Protein AF-A0AA44S681-F1 (afdb_monomer_lite)

Secondary structure (DSSP, 8-state):
--------------------------------------PPPHHHHHHHHHHHHHHHTT---HHHHHHHHHHHHHHHHHHHHT-S-HHHHHHHHHHHHHHHHHT-

Structure (mmCIF, N/CA/C/O backbone):
data_AF-A0AA44S681-F1
#
_entry.id   AF-A0AA44S681-F1
#
loop_
_atom_site.group_PDB
_atom_site.id
_atom_site.type_symbol
_atom_site.label_atom_id
_atom_site.label_alt_id
_atom_site.label_comp_id
_atom_site.label_asym_id
_atom_site.label_entity_id
_atom_site.label_seq_id
_atom_site.pdbx_PDB_ins_code
_atom_site.Cartn_x
_atom_site.Cartn_y
_atom_site.Cartn_z
_atom_site.occupancy
_atom_site.B_iso_or_equiv
_atom_site.auth_seq_id
_atom_site.auth_comp_id
_atom_site.auth_asym_id
_atom_site.auth_atom_id
_atom_site.pdbx_PDB_model_num
ATOM 1 N N . GLU A 1 1 ? 62.700 49.158 -48.006 1.00 45.59 1 GLU A N 1
ATOM 2 C CA . GLU A 1 1 ? 61.355 49.262 -47.409 1.00 45.59 1 GLU A CA 1
ATOM 3 C C . GLU A 1 1 ? 60.393 49.862 -48.420 1.00 45.59 1 GLU A C 1
ATOM 5 O O . GLU A 1 1 ? 60.537 51.027 -48.765 1.00 45.59 1 GLU A O 1
ATOM 10 N N . LYS A 1 2 ? 59.520 49.017 -48.969 1.00 58.16 2 LYS A N 1
ATOM 11 C CA . LYS A 1 2 ? 58.190 49.282 -49.549 1.00 58.16 2 LYS A CA 1
ATOM 12 C C . LYS A 1 2 ? 57.633 47.910 -49.964 1.00 58.16 2 LYS A C 1
ATOM 14 O O . LYS A 1 2 ? 58.433 47.064 -50.370 1.00 58.16 2 LYS A O 1
ATOM 19 N N . PRO A 1 3 ? 56.345 47.638 -49.720 1.00 51.91 3 PRO A N 1
ATOM 20 C CA . PRO A 1 3 ? 55.3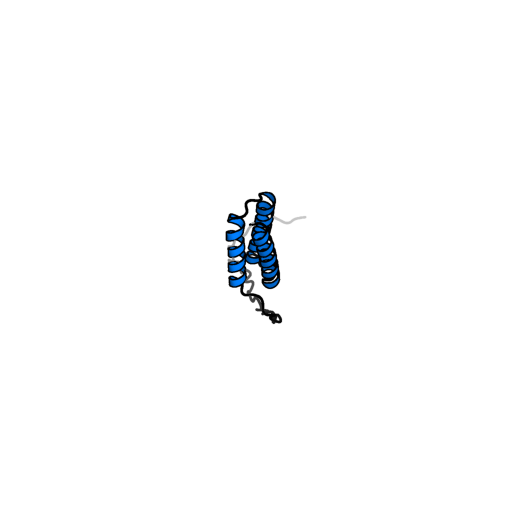10 47.950 -50.719 1.00 51.91 3 PRO A CA 1
ATOM 21 C C . PRO A 1 3 ? 54.083 48.621 -50.065 1.00 51.91 3 PRO A C 1
ATOM 23 O O . PRO A 1 3 ? 53.797 48.399 -48.895 1.00 51.91 3 PRO A O 1
ATOM 26 N N . GLU A 1 4 ? 53.498 49.667 -50.646 1.00 52.84 4 GLU A N 1
ATOM 27 C CA . GLU A 1 4 ? 52.518 49.648 -51.750 1.00 52.84 4 GLU A CA 1
ATOM 28 C C . GLU A 1 4 ? 51.195 48.962 -51.371 1.00 52.84 4 GLU A C 1
ATOM 30 O O . GLU A 1 4 ? 51.070 47.742 -51.352 1.00 52.84 4 GLU A O 1
ATOM 35 N N . GLU A 1 5 ? 50.230 49.827 -51.039 1.00 50.50 5 GLU A N 1
ATOM 36 C CA . GLU A 1 5 ? 48.784 49.613 -51.076 1.00 50.50 5 GLU A CA 1
ATOM 37 C C . GLU A 1 5 ? 48.355 49.130 -52.471 1.00 50.50 5 GLU A C 1
ATOM 39 O O . GLU A 1 5 ? 48.611 49.821 -53.455 1.00 50.50 5 GLU A O 1
ATOM 44 N N . GLU A 1 6 ? 47.624 48.015 -52.549 1.00 49.75 6 GLU A N 1
ATOM 45 C CA . GLU A 1 6 ? 46.695 47.751 -53.649 1.00 49.75 6 GLU A CA 1
ATOM 46 C C . GLU A 1 6 ? 45.329 47.301 -53.105 1.00 49.75 6 GLU A C 1
ATOM 48 O O . GLU A 1 6 ? 45.201 46.564 -52.129 1.00 49.75 6 GLU A O 1
ATOM 53 N N . THR A 1 7 ? 44.313 47.845 -53.762 1.00 58.38 7 THR A N 1
ATOM 54 C CA . THR A 1 7 ? 42.876 47.931 -53.473 1.00 58.38 7 THR A CA 1
ATOM 55 C C . THR A 1 7 ? 42.093 46.604 -53.436 1.00 58.38 7 THR A C 1
ATOM 57 O O . THR A 1 7 ? 42.568 45.586 -53.938 1.00 58.38 7 THR A O 1
ATOM 60 N N . PRO A 1 8 ? 40.846 46.612 -52.908 1.00 53.19 8 PRO A N 1
ATOM 61 C CA . PRO A 1 8 ? 40.049 45.415 -52.660 1.00 53.19 8 PRO A CA 1
ATOM 62 C C . PRO A 1 8 ? 39.303 44.959 -53.922 1.00 53.19 8 PRO A C 1
ATOM 64 O O . PRO A 1 8 ? 38.738 45.775 -54.651 1.00 53.19 8 PRO A O 1
ATOM 67 N N . ARG A 1 9 ? 39.250 43.645 -54.166 1.00 58.50 9 ARG A N 1
ATOM 68 C CA . ARG A 1 9 ? 38.349 43.038 -55.157 1.00 58.50 9 ARG A CA 1
ATOM 69 C C . ARG A 1 9 ? 37.245 42.268 -54.441 1.00 58.50 9 ARG A C 1
ATOM 71 O O . ARG A 1 9 ? 37.494 41.228 -53.842 1.00 58.50 9 ARG A O 1
ATOM 78 N N . GLU A 1 10 ? 36.031 42.807 -54.520 1.00 56.22 10 GLU A N 1
ATOM 79 C CA . GLU A 1 10 ? 34.793 42.048 -54.357 1.00 56.22 10 GLU A CA 1
ATOM 80 C C . GLU A 1 10 ? 34.630 41.057 -55.518 1.00 56.22 10 GLU A C 1
ATOM 82 O O . GLU A 1 10 ? 34.665 41.472 -56.672 1.00 56.22 10 GLU A O 1
ATOM 87 N N . GLU A 1 11 ? 34.344 39.789 -55.213 1.00 49.03 11 GLU A N 1
ATOM 88 C CA . GLU A 1 11 ? 33.446 38.937 -56.007 1.00 49.03 11 GLU A CA 1
ATOM 89 C C . GLU A 1 11 ? 32.883 37.804 -55.118 1.00 49.03 11 GLU A C 1
ATOM 91 O O . GLU A 1 11 ? 33.543 36.808 -54.862 1.00 49.03 11 GLU A O 1
ATOM 96 N N . LYS A 1 12 ? 31.702 38.073 -54.539 1.00 57.84 12 LYS A N 1
ATOM 97 C CA . LYS A 1 12 ? 30.455 37.271 -54.424 1.00 57.84 12 LYS A CA 1
ATOM 98 C C . LYS A 1 12 ? 30.444 35.717 -54.284 1.00 57.84 12 LYS A C 1
ATOM 100 O O . LYS A 1 12 ? 31.409 35.024 -54.555 1.00 57.84 12 LYS A O 1
ATOM 105 N N . PRO A 1 13 ? 29.316 35.158 -53.781 1.00 54.69 13 PRO A N 1
ATOM 106 C CA . PRO A 1 13 ? 29.288 34.203 -52.677 1.00 54.69 13 PRO A CA 1
ATOM 107 C C . PRO A 1 13 ? 29.196 32.749 -53.141 1.00 54.69 13 PRO A C 1
ATOM 109 O O . PRO A 1 13 ? 28.472 32.438 -54.085 1.00 54.69 13 PRO A O 1
ATOM 112 N N . GLN A 1 14 ? 29.819 31.836 -52.397 1.00 53.69 14 GLN A N 1
ATOM 113 C CA . GLN A 1 14 ? 29.523 30.412 -52.518 1.00 53.69 14 GLN A CA 1
ATOM 114 C C . GLN A 1 14 ? 28.628 29.992 -51.353 1.00 53.69 14 GLN A C 1
ATOM 116 O O . GLN A 1 14 ? 29.061 29.816 -50.217 1.00 53.69 14 GLN A O 1
ATOM 121 N N . SER A 1 15 ? 27.332 29.909 -51.648 1.00 57.72 15 SER A N 1
ATOM 122 C CA . SER A 1 15 ? 26.367 29.187 -50.834 1.00 57.72 15 SER A CA 1
ATOM 123 C C . SER A 1 15 ? 26.746 27.712 -50.800 1.00 57.72 15 SER A C 1
ATOM 125 O O . SER A 1 15 ? 26.450 27.002 -51.753 1.00 57.72 15 SER A O 1
ATOM 127 N N . GLU A 1 16 ? 27.295 27.233 -49.689 1.00 54.00 16 GLU A N 1
ATOM 128 C CA . GLU A 1 16 ? 27.186 25.823 -49.319 1.00 54.00 16 GLU A CA 1
ATOM 129 C C . GLU A 1 16 ? 26.591 25.713 -47.910 1.00 54.00 16 GLU A C 1
ATOM 131 O O . GLU A 1 16 ? 27.169 26.062 -46.887 1.00 54.00 16 GLU A O 1
ATOM 136 N N . LYS A 1 17 ? 25.309 25.361 -47.968 1.00 62.81 17 LYS A N 1
ATOM 137 C CA . LYS A 1 17 ? 24.371 24.828 -46.984 1.00 62.81 17 LYS A CA 1
ATOM 138 C C . LYS A 1 17 ? 24.990 24.274 -45.683 1.00 62.81 17 LYS A C 1
ATOM 140 O O . LYS A 1 17 ? 25.958 23.525 -45.748 1.00 62.81 17 LYS A O 1
ATOM 145 N N . PRO A 1 18 ? 24.363 24.515 -44.513 1.00 53.88 18 PRO A N 1
ATOM 146 C CA . PRO A 1 18 ? 24.695 23.775 -43.304 1.00 53.88 18 PRO A CA 1
ATOM 147 C C . PRO A 1 18 ? 24.223 22.328 -43.486 1.00 53.88 18 PRO A C 1
ATOM 149 O O . PRO A 1 18 ? 23.018 22.063 -43.494 1.00 53.88 18 PRO A O 1
ATOM 152 N N . GLU A 1 19 ? 25.146 21.385 -43.667 1.00 57.22 19 GLU A N 1
ATOM 153 C CA . GLU A 1 19 ? 24.814 19.977 -43.466 1.00 57.22 19 GLU A CA 1
ATOM 154 C C . GLU A 1 19 ? 24.572 19.766 -41.975 1.00 57.22 19 GLU A C 1
ATOM 156 O O . GLU A 1 19 ? 25.477 19.774 -41.141 1.00 57.22 19 GLU A O 1
ATOM 161 N N . SER A 1 20 ? 23.288 19.679 -41.643 1.00 61.06 20 SER A N 1
ATOM 162 C CA . SER A 1 20 ? 22.799 19.291 -40.335 1.00 61.06 20 SER A CA 1
ATOM 163 C C . SER A 1 20 ? 23.419 17.952 -39.926 1.00 61.06 20 SER A C 1
ATOM 165 O O . SER A 1 20 ? 23.457 17.031 -40.747 1.00 61.06 20 SER A O 1
ATOM 167 N N . PRO A 1 21 ? 23.851 17.799 -38.664 1.00 59.47 21 PRO A N 1
ATOM 168 C CA . PRO A 1 21 ? 24.217 16.495 -38.152 1.00 59.47 21 PRO A CA 1
ATOM 169 C C . PRO A 1 21 ? 22.941 15.657 -38.128 1.00 59.47 21 PRO A C 1
ATOM 171 O O . PRO A 1 21 ? 21.958 16.030 -37.488 1.00 59.47 21 PRO A O 1
ATOM 174 N N . LYS A 1 22 ? 22.932 14.545 -38.855 1.00 66.81 22 LYS A N 1
ATOM 175 C CA . LYS A 1 22 ? 21.932 13.503 -38.658 1.00 66.81 22 LYS A CA 1
ATOM 176 C C . LYS A 1 22 ? 22.515 12.540 -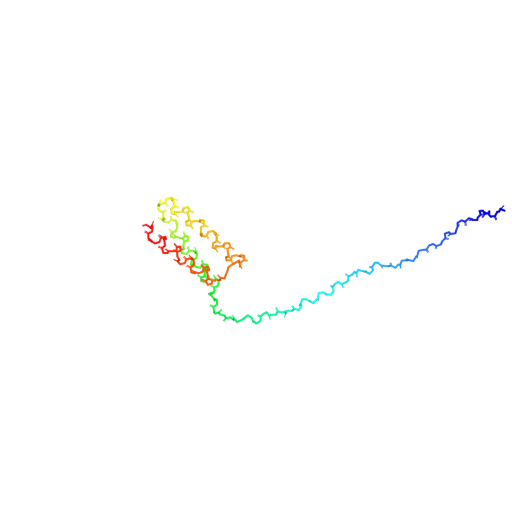37.623 1.00 66.81 22 LYS A C 1
ATOM 178 O O . LYS A 1 22 ? 23.365 11.737 -38.000 1.00 66.81 22 LYS A O 1
ATOM 183 N N . PRO A 1 23 ? 22.147 12.615 -36.332 1.00 59.78 23 PRO A N 1
ATOM 184 C CA . PRO A 1 23 ? 22.307 11.459 -35.474 1.00 59.78 23 PRO A CA 1
ATOM 185 C C . PRO A 1 23 ? 21.303 10.432 -35.991 1.00 59.78 23 PRO A C 1
ATOM 187 O O . PRO A 1 23 ? 20.092 10.625 -35.900 1.00 59.78 23 PRO A O 1
ATOM 190 N N . THR A 1 24 ? 21.798 9.396 -36.657 1.00 60.47 24 THR A N 1
ATOM 191 C CA . THR A 1 24 ? 20.976 8.229 -36.951 1.00 60.47 24 THR A CA 1
ATOM 192 C C . THR A 1 24 ? 20.693 7.571 -35.607 1.00 60.47 24 THR A C 1
ATOM 194 O O . THR A 1 24 ? 21.580 6.974 -35.006 1.00 60.47 24 THR A O 1
ATOM 197 N N . GLU A 1 25 ? 19.477 7.790 -35.111 1.00 61.06 25 GLU A N 1
ATOM 198 C CA . GLU A 1 25 ? 18.805 6.901 -34.173 1.00 61.06 25 GLU A CA 1
ATOM 199 C C . GLU A 1 25 ? 18.857 5.479 -34.731 1.00 61.06 25 GLU A C 1
ATOM 201 O O . GLU A 1 25 ? 18.204 5.173 -35.726 1.00 61.06 25 GLU A O 1
ATOM 206 N N . GLU A 1 26 ? 19.611 4.621 -34.063 1.00 59.78 26 GLU A N 1
ATOM 207 C CA . GLU A 1 26 ? 19.199 3.245 -33.828 1.00 59.78 26 GLU A CA 1
ATOM 208 C C . GLU A 1 26 ? 19.285 3.057 -32.311 1.00 59.78 26 GLU A C 1
ATOM 210 O O . GLU A 1 26 ? 20.387 2.913 -31.780 1.00 59.78 26 GLU A O 1
ATOM 215 N N . PRO A 1 27 ? 18.174 3.144 -31.559 1.00 61.22 27 PRO A N 1
ATOM 216 C CA . PRO A 1 27 ? 18.134 2.455 -30.288 1.00 61.22 27 PRO A CA 1
ATOM 217 C C . PRO A 1 27 ? 18.122 0.969 -30.646 1.00 61.22 27 PRO A C 1
ATOM 219 O O . PRO A 1 27 ? 17.122 0.456 -31.145 1.00 61.22 27 PRO A O 1
ATOM 222 N N . GLU A 1 28 ? 19.261 0.300 -30.477 1.00 58.91 28 GLU A N 1
ATOM 223 C CA . GLU A 1 28 ? 19.272 -1.153 -30.369 1.00 58.91 28 GLU A CA 1
ATOM 224 C C . GLU A 1 28 ? 18.233 -1.503 -29.296 1.00 58.91 28 GLU A C 1
ATOM 226 O O . GLU A 1 28 ? 18.371 -1.112 -28.135 1.00 58.91 28 GLU A O 1
ATOM 231 N N . GLU A 1 29 ? 17.141 -2.154 -29.705 1.00 56.16 29 GLU A N 1
ATOM 232 C CA . GLU A 1 29 ? 16.235 -2.846 -28.797 1.00 56.16 29 GLU A CA 1
ATOM 233 C C . GLU A 1 29 ? 17.038 -3.978 -28.143 1.00 56.16 29 GLU A C 1
ATOM 235 O O . GLU A 1 29 ? 16.931 -5.146 -28.516 1.00 56.16 29 GLU A O 1
ATOM 240 N N . GLU A 1 30 ? 17.871 -3.640 -27.158 1.00 47.47 30 GLU A N 1
ATOM 241 C CA . GLU A 1 30 ? 18.210 -4.568 -26.092 1.00 47.47 30 GLU A CA 1
ATOM 242 C C . GLU A 1 30 ? 16.904 -4.825 -25.344 1.00 47.47 30 GLU A C 1
ATOM 244 O O . GLU A 1 30 ? 16.550 -4.134 -24.394 1.00 47.47 30 GLU A O 1
ATOM 249 N N . SER A 1 31 ? 16.134 -5.789 -25.840 1.00 55.06 31 SER A N 1
ATOM 250 C CA . SER A 1 31 ? 15.135 -6.469 -25.037 1.00 55.06 31 SER A CA 1
ATOM 251 C C . SER A 1 31 ? 15.920 -7.215 -23.957 1.00 55.06 31 SER A C 1
ATOM 253 O O . SER A 1 31 ? 16.664 -8.140 -24.300 1.00 55.06 31 SER A O 1
ATOM 255 N N . PRO A 1 32 ? 15.859 -6.814 -22.674 1.00 57.59 32 PRO A N 1
ATOM 256 C CA . PRO A 1 32 ? 16.434 -7.650 -21.646 1.00 57.59 32 PRO A CA 1
ATOM 257 C C . PRO A 1 32 ? 15.575 -8.916 -21.596 1.00 57.59 32 PRO A C 1
ATOM 259 O O . PRO A 1 32 ? 14.396 -8.860 -21.252 1.00 57.59 32 PRO A O 1
ATOM 262 N N . GLU A 1 33 ? 16.161 -10.064 -21.944 1.00 59.00 33 GLU A N 1
ATOM 263 C CA . GLU A 1 33 ? 15.699 -11.377 -21.480 1.00 59.00 33 GLU A CA 1
ATOM 264 C C . GLU A 1 33 ? 15.864 -11.404 -19.949 1.00 59.00 33 GLU A C 1
ATOM 266 O O . GLU A 1 33 ? 16.769 -12.024 -19.389 1.00 59.00 33 GLU A O 1
ATOM 271 N N . GLU A 1 34 ? 15.026 -10.633 -19.257 1.00 55.62 34 GLU A N 1
ATOM 272 C CA . GLU A 1 34 ? 14.855 -10.723 -17.822 1.00 55.62 34 GLU A CA 1
ATOM 273 C C . GLU A 1 34 ? 14.176 -12.069 -17.574 1.00 55.62 34 GLU A C 1
ATOM 275 O O . GLU A 1 34 ? 13.132 -12.362 -18.155 1.00 55.62 34 GLU A O 1
ATOM 280 N N . SER A 1 35 ? 14.784 -12.925 -16.752 1.00 59.38 35 SER A N 1
ATOM 281 C CA . SER A 1 35 ? 14.074 -14.068 -16.182 1.00 59.38 35 SER A CA 1
ATOM 282 C C . SER A 1 35 ? 12.796 -13.537 -15.536 1.00 59.38 35 SER A C 1
ATOM 284 O O . SER A 1 35 ? 12.855 -12.983 -14.440 1.00 59.38 35 SER A O 1
ATOM 286 N N . GLU A 1 36 ? 11.663 -13.685 -16.222 1.00 59.03 36 GLU A N 1
ATOM 287 C CA . GLU A 1 36 ? 10.340 -13.328 -15.724 1.00 59.03 36 GLU A CA 1
ATOM 288 C C . GLU A 1 36 ? 10.000 -14.266 -14.559 1.00 59.03 36 GLU A C 1
ATOM 290 O O . GLU A 1 36 ? 9.297 -15.271 -14.702 1.00 59.03 36 GLU A O 1
ATOM 295 N N . GLU A 1 37 ? 10.502 -13.962 -13.361 1.00 65.75 37 GLU A N 1
ATOM 296 C CA . GLU A 1 37 ? 9.740 -14.330 -12.178 1.00 65.75 37 GLU A CA 1
ATOM 297 C C . GLU A 1 37 ? 8.336 -13.742 -12.364 1.00 65.75 37 GLU A C 1
ATOM 299 O O . GLU A 1 37 ? 8.222 -12.591 -12.795 1.00 65.75 37 GLU A O 1
ATOM 304 N N . PRO A 1 38 ? 7.261 -14.504 -12.089 1.00 82.19 38 PRO A N 1
ATOM 305 C CA . PRO A 1 38 ? 5.909 -14.019 -12.307 1.00 82.19 38 PRO A CA 1
ATOM 306 C C . PRO A 1 38 ? 5.674 -12.793 -11.418 1.00 82.19 38 PRO A C 1
ATOM 308 O O . PRO A 1 38 ? 5.411 -12.910 -10.218 1.00 82.19 38 PRO A O 1
ATOM 311 N N . GLN A 1 39 ? 5.813 -11.606 -12.006 1.00 84.44 39 GLN A N 1
ATOM 312 C CA . GLN A 1 39 ? 5.447 -10.345 -11.386 1.00 84.44 39 GLN A CA 1
ATOM 313 C C . GLN A 1 39 ? 3.927 -10.305 -11.276 1.00 84.44 39 GLN A C 1
ATOM 315 O O . GLN A 1 39 ? 3.192 -10.686 -12.192 1.00 84.44 39 GLN A O 1
ATOM 320 N N . VAL A 1 40 ? 3.442 -9.839 -10.133 1.00 91.06 40 VAL A N 1
ATOM 321 C CA . VAL A 1 40 ? 2.029 -9.546 -9.947 1.00 91.06 40 VAL A CA 1
ATOM 322 C C . VAL A 1 40 ? 1.614 -8.515 -10.996 1.00 91.06 40 VAL A C 1
ATOM 324 O O . VAL A 1 40 ? 2.293 -7.513 -11.216 1.00 91.06 40 VAL A O 1
ATOM 327 N N . GLU A 1 41 ? 0.480 -8.758 -11.646 1.00 93.38 41 GLU A N 1
ATOM 328 C CA . GLU A 1 41 ? -0.094 -7.821 -12.609 1.00 93.38 41 GLU A CA 1
ATOM 329 C C . GLU A 1 41 ? -0.377 -6.473 -11.933 1.00 93.38 41 GLU A C 1
ATOM 331 O O . GLU A 1 41 ? -0.984 -6.429 -10.860 1.00 93.38 41 GLU A O 1
ATOM 336 N N . THR A 1 42 ? 0.016 -5.370 -12.574 1.00 93.88 42 THR A N 1
ATOM 337 C CA . THR A 1 42 ? -0.166 -4.004 -12.050 1.00 93.88 42 THR A CA 1
ATOM 338 C C . THR A 1 42 ? -1.613 -3.742 -11.617 1.00 93.88 42 THR A C 1
ATOM 340 O O . THR A 1 42 ? -1.834 -3.187 -10.546 1.00 93.88 42 THR A O 1
ATOM 343 N N . GLU A 1 43 ? -2.601 -4.234 -12.373 1.00 94.81 43 GLU A N 1
ATOM 344 C CA . GLU A 1 43 ? -4.033 -4.102 -12.055 1.00 94.81 43 GLU A CA 1
ATOM 345 C C . GLU A 1 43 ? -4.400 -4.712 -10.689 1.00 94.81 43 GLU A C 1
ATOM 347 O O . GLU A 1 43 ? -5.160 -4.122 -9.920 1.00 94.81 43 GLU A O 1
ATOM 352 N N . LYS A 1 44 ? -3.807 -5.859 -10.331 1.00 95.62 44 LYS A N 1
ATOM 353 C CA . LYS A 1 44 ? -4.033 -6.493 -9.021 1.00 95.62 44 LYS A CA 1
ATOM 354 C C . LYS A 1 44 ? -3.469 -5.643 -7.889 1.00 95.62 44 LYS A C 1
ATOM 356 O O . LYS A 1 44 ? -4.077 -5.549 -6.821 1.00 95.62 44 LYS A O 1
ATOM 361 N N . VAL A 1 45 ? -2.316 -5.014 -8.117 1.00 96.44 45 VAL A N 1
ATOM 362 C CA . VAL A 1 45 ? -1.722 -4.086 -7.150 1.00 96.44 45 VAL A CA 1
ATOM 363 C C . VAL A 1 45 ? -2.614 -2.854 -6.989 1.00 96.44 45 VAL A C 1
ATOM 365 O O . VAL A 1 45 ? -2.923 -2.472 -5.861 1.00 96.44 45 VAL A O 1
ATOM 368 N N . GLU A 1 46 ? -3.099 -2.274 -8.090 1.00 97.06 46 GLU A N 1
ATOM 369 C CA . GLU A 1 46 ? -4.023 -1.132 -8.066 1.00 97.06 46 GLU A CA 1
ATOM 370 C C . GLU A 1 46 ? -5.320 -1.445 -7.311 1.00 97.06 46 GLU A C 1
ATOM 372 O O . GLU A 1 46 ? -5.743 -0.652 -6.461 1.00 97.06 46 GLU A O 1
ATOM 377 N N . GLU A 1 47 ? -5.926 -2.612 -7.558 1.00 97.69 47 GLU A N 1
ATOM 378 C CA . GLU A 1 47 ? -7.117 -3.069 -6.836 1.00 97.69 47 GLU A CA 1
ATOM 379 C C . GLU A 1 47 ? -6.852 -3.124 -5.326 1.00 97.69 47 GLU A C 1
ATOM 381 O O . GLU A 1 47 ? -7.657 -2.646 -4.519 1.00 97.69 47 GLU A O 1
ATOM 386 N N . LYS A 1 48 ? -5.680 -3.627 -4.927 1.00 96.94 48 LYS A N 1
ATOM 387 C CA . LYS A 1 48 ? -5.309 -3.737 -3.514 1.00 96.94 48 LYS A CA 1
ATOM 388 C C . LYS A 1 48 ? -5.076 -2.392 -2.845 1.00 96.94 48 LYS A C 1
ATOM 390 O O . LYS A 1 48 ? -5.524 -2.173 -1.717 1.00 96.94 48 LYS A O 1
ATOM 395 N N . LEU A 1 49 ? -4.407 -1.474 -3.537 1.00 98.00 49 LEU A N 1
ATOM 396 C CA . LEU A 1 49 ? -4.214 -0.107 -3.055 1.00 98.00 49 LEU A CA 1
ATOM 397 C C . LEU A 1 49 ? -5.556 0.627 -2.931 1.00 98.00 49 LEU A C 1
ATOM 399 O O . LEU A 1 49 ? -5.736 1.433 -2.015 1.00 98.00 49 LEU A O 1
ATOM 403 N N . ARG A 1 50 ? -6.525 0.313 -3.796 1.00 98.00 50 ARG A N 1
ATOM 404 C CA . ARG A 1 50 ? -7.892 0.830 -3.687 1.00 98.00 50 ARG A CA 1
ATOM 405 C C . ARG A 1 50 ? -8.649 0.241 -2.494 1.00 98.00 50 ARG A C 1
ATOM 407 O O . ARG A 1 50 ? -9.274 1.004 -1.760 1.00 98.00 50 ARG A O 1
ATOM 414 N N . GLU A 1 51 ? -8.533 -1.066 -2.236 1.00 97.81 51 GLU A N 1
ATOM 415 C CA . GLU A 1 51 ? -9.067 -1.697 -1.013 1.00 97.81 51 GLU A CA 1
ATOM 416 C C . GLU A 1 51 ? -8.521 -0.986 0.242 1.00 97.81 51 GLU A C 1
ATOM 418 O O . GLU A 1 51 ? -9.270 -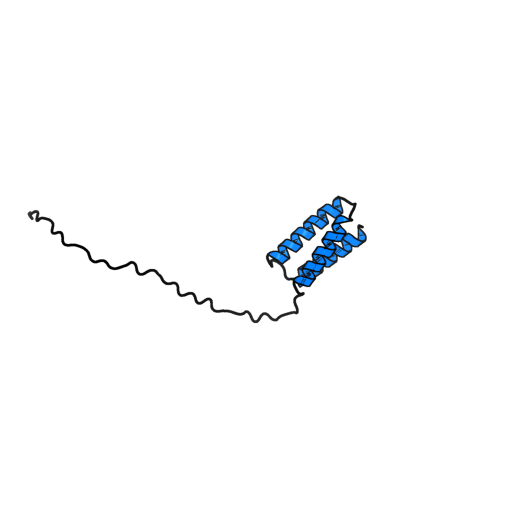0.690 1.179 1.00 97.81 51 GLU A O 1
ATOM 423 N N . ALA A 1 52 ? -7.221 -0.665 0.249 1.00 97.69 52 ALA A N 1
ATOM 424 C CA . ALA A 1 52 ? -6.582 0.036 1.359 1.00 97.69 52 ALA A CA 1
ATOM 425 C C . ALA A 1 52 ? -7.129 1.459 1.532 1.00 97.69 52 ALA A C 1
ATOM 427 O O . ALA A 1 52 ? -7.398 1.873 2.659 1.00 97.69 52 ALA A O 1
ATOM 428 N N . GLU A 1 53 ? -7.356 2.192 0.440 1.00 97.50 53 GLU A N 1
ATOM 429 C CA . GLU A 1 53 ? -7.961 3.528 0.484 1.00 97.50 53 GLU A CA 1
ATOM 430 C C . GLU A 1 53 ? -9.378 3.514 1.080 1.00 97.50 53 GLU A C 1
ATOM 432 O O . GLU A 1 53 ? -9.706 4.325 1.954 1.00 97.50 53 GLU A O 1
ATOM 437 N N . ASP A 1 54 ? -10.202 2.548 0.671 1.00 97.31 54 ASP A N 1
ATOM 438 C CA . ASP A 1 54 ? -11.573 2.405 1.167 1.00 97.31 54 ASP A CA 1
ATOM 439 C C . ASP A 1 54 ? -11.623 2.065 2.665 1.00 97.31 54 ASP A C 1
ATOM 441 O O . ASP A 1 54 ? -12.538 2.489 3.386 1.00 97.31 54 ASP A O 1
ATOM 445 N N . LEU A 1 55 ? -10.661 1.277 3.159 1.00 96.81 55 LEU A N 1
ATOM 446 C CA . LEU A 1 55 ? -10.533 0.984 4.588 1.00 96.81 55 LEU A CA 1
ATOM 447 C C . LEU A 1 55 ? -9.965 2.169 5.366 1.00 96.81 55 LEU A C 1
ATOM 449 O O . LEU A 1 55 ? -10.482 2.478 6.439 1.00 96.81 55 LEU A O 1
ATOM 453 N N . LEU A 1 56 ? -8.980 2.875 4.809 1.00 96.62 56 LEU A N 1
ATOM 454 C CA . LEU A 1 56 ? -8.398 4.084 5.390 1.00 96.62 56 LEU A CA 1
ATOM 455 C C . LEU A 1 56 ? -9.463 5.152 5.682 1.00 96.62 56 LEU A C 1
ATOM 457 O O . LEU A 1 56 ? -9.414 5.822 6.717 1.00 96.62 56 LEU A O 1
ATOM 461 N N . GLY A 1 57 ? -10.465 5.279 4.807 1.00 95.44 57 GLY A N 1
ATOM 462 C CA . GLY A 1 57 ? -11.605 6.174 5.014 1.00 95.44 57 GLY A CA 1
ATOM 463 C C . GLY A 1 57 ? -12.431 5.863 6.271 1.00 95.44 57 GLY A C 1
ATOM 464 O O . GLY A 1 57 ? -13.063 6.768 6.818 1.00 95.44 57 GLY A O 1
ATOM 465 N N . LYS A 1 58 ? -12.397 4.614 6.755 1.00 96.00 58 LYS A N 1
ATOM 466 C CA . LYS A 1 58 ? -13.176 4.120 7.905 1.00 96.00 58 LYS A CA 1
ATOM 467 C C . LYS A 1 58 ? -12.403 4.175 9.226 1.00 96.00 58 LYS A C 1
ATOM 469 O O . LYS A 1 58 ? -13.026 4.039 10.273 1.00 96.00 58 LYS A O 1
ATOM 474 N N . ILE A 1 59 ? -11.088 4.395 9.188 1.00 96.38 59 ILE A N 1
ATOM 475 C CA . ILE A 1 59 ? -10.252 4.481 10.391 1.00 96.38 59 ILE A CA 1
ATOM 476 C C . ILE A 1 59 ? -10.583 5.746 11.185 1.00 96.38 59 ILE A C 1
ATOM 478 O O . ILE A 1 59 ? -10.598 6.857 10.638 1.00 96.38 59 ILE A O 1
ATOM 482 N N . GLN A 1 60 ? -10.819 5.564 12.486 1.00 94.56 60 GLN A N 1
ATOM 483 C CA . GLN A 1 60 ? -11.094 6.650 13.430 1.00 94.56 60 GLN A CA 1
ATOM 484 C C . GLN A 1 60 ? -9.831 7.168 14.120 1.00 94.56 60 GLN A C 1
ATOM 486 O O . GLN A 1 60 ? -9.751 8.363 14.403 1.00 94.56 60 GLN A O 1
ATOM 491 N N . ASP A 1 61 ? -8.849 6.298 14.370 1.00 96.00 61 ASP A N 1
ATOM 492 C CA . ASP A 1 61 ? -7.593 6.693 15.006 1.00 96.00 61 ASP A CA 1
ATOM 493 C C . ASP A 1 61 ? -6.804 7.646 14.080 1.00 96.00 61 ASP A C 1
ATOM 495 O O . ASP A 1 61 ? -6.403 7.251 12.979 1.00 96.00 61 ASP A O 1
ATOM 499 N N . PRO A 1 62 ? -6.572 8.909 14.490 1.00 95.75 62 PRO A N 1
ATOM 500 C CA . PRO A 1 62 ? -5.923 9.904 13.643 1.00 95.75 62 PRO A CA 1
ATOM 501 C C . PRO A 1 62 ? -4.440 9.607 13.389 1.00 95.75 62 PRO A C 1
ATOM 503 O O . PRO A 1 62 ? -3.931 9.969 12.327 1.00 95.75 62 PRO A O 1
ATOM 506 N N . ILE A 1 63 ? -3.752 8.949 14.328 1.00 95.94 63 ILE A N 1
ATOM 507 C CA . ILE A 1 63 ? -2.336 8.589 14.196 1.00 95.94 63 ILE A CA 1
ATOM 508 C C . ILE A 1 63 ? -2.214 7.495 13.140 1.00 95.94 63 ILE A C 1
ATOM 510 O O . ILE A 1 63 ? -1.462 7.633 12.174 1.00 95.94 63 ILE A O 1
ATOM 514 N N . ILE A 1 64 ? -3.027 6.447 13.277 1.00 95.12 64 ILE A N 1
ATOM 515 C CA . ILE A 1 64 ? -3.044 5.332 12.327 1.00 95.12 64 ILE A CA 1
ATOM 516 C C . ILE A 1 64 ? -3.464 5.821 10.942 1.00 95.12 64 ILE A C 1
ATOM 518 O O . ILE A 1 64 ? -2.818 5.493 9.948 1.00 95.12 64 ILE A O 1
ATOM 522 N N . LYS A 1 65 ? -4.498 6.667 10.867 1.00 96.50 65 LYS A N 1
ATOM 523 C CA . LYS A 1 65 ? -4.973 7.245 9.608 1.00 96.50 65 LYS A CA 1
ATOM 524 C C . LYS A 1 65 ? -3.903 8.077 8.902 1.00 96.50 65 LYS A C 1
ATOM 526 O O . LYS A 1 65 ? -3.769 7.971 7.686 1.00 96.50 65 LYS A O 1
ATOM 531 N N . SER A 1 66 ? -3.150 8.904 9.628 1.00 97.75 66 SER A N 1
ATOM 532 C CA . SER A 1 66 ? -2.078 9.705 9.024 1.00 97.75 66 SER A CA 1
ATOM 533 C C . SER A 1 66 ? -0.972 8.815 8.459 1.00 97.75 66 SER A C 1
ATOM 535 O O . SER A 1 66 ? -0.611 8.960 7.292 1.00 97.75 66 SER A O 1
ATOM 537 N N . ASN A 1 67 ? -0.499 7.851 9.254 1.00 96.94 67 ASN A N 1
ATOM 538 C CA . ASN A 1 67 ? 0.590 6.957 8.860 1.00 96.94 67 ASN A CA 1
ATOM 539 C C . ASN A 1 67 ? 0.193 6.089 7.662 1.00 96.94 67 ASN A C 1
ATOM 541 O O . ASN A 1 67 ? 0.908 6.024 6.667 1.00 96.94 67 ASN A O 1
ATOM 545 N N . ALA A 1 68 ? -0.993 5.480 7.713 1.00 97.69 68 ALA A N 1
ATOM 546 C CA . ALA A 1 68 ? -1.497 4.651 6.628 1.00 97.69 68 ALA A CA 1
ATOM 547 C C . ALA A 1 68 ? -1.720 5.448 5.331 1.00 97.69 68 ALA A C 1
ATOM 549 O O . ALA A 1 68 ? -1.486 4.925 4.243 1.00 97.69 68 ALA A O 1
ATOM 550 N N . LYS A 1 69 ? -2.124 6.724 5.425 1.00 98.25 69 LYS A N 1
ATOM 551 C CA . LYS A 1 69 ? -2.232 7.615 4.262 1.00 98.25 69 LYS A CA 1
ATOM 552 C C . LYS A 1 69 ? -0.870 7.898 3.628 1.00 98.25 69 LYS A C 1
ATOM 554 O O . LYS A 1 69 ? -0.767 7.915 2.400 1.00 98.25 69 LYS A O 1
ATOM 559 N N . GLU A 1 70 ? 0.149 8.141 4.447 1.00 98.31 70 GLU A N 1
ATOM 560 C CA . GLU A 1 70 ? 1.520 8.356 3.979 1.00 98.31 70 GLU A CA 1
ATOM 561 C C . GLU A 1 70 ? 2.049 7.106 3.269 1.00 98.31 70 GLU A C 1
ATOM 563 O O . GLU A 1 70 ? 2.452 7.197 2.108 1.00 98.31 70 GLU A O 1
ATOM 568 N N . THR A 1 71 ? 1.928 5.931 3.900 1.00 98.00 71 THR A N 1
ATOM 569 C CA . THR A 1 71 ? 2.308 4.645 3.294 1.00 98.00 71 THR A CA 1
ATOM 570 C C . THR A 1 71 ? 1.568 4.402 1.980 1.00 98.00 71 THR A C 1
ATOM 572 O O . THR A 1 71 ? 2.203 4.110 0.973 1.00 98.00 71 THR A O 1
ATOM 575 N N . LEU A 1 72 ? 0.242 4.585 1.945 1.00 98.25 72 LEU A N 1
ATOM 576 C CA . LEU A 1 72 ? -0.556 4.404 0.728 1.00 98.25 72 LEU A CA 1
ATOM 577 C C . LEU A 1 72 ? -0.089 5.321 -0.412 1.00 98.25 72 LEU A C 1
ATOM 579 O O . LEU A 1 72 ? -0.026 4.898 -1.564 1.00 98.25 72 LEU A O 1
ATOM 583 N N . THR A 1 73 ? 0.240 6.574 -0.094 1.00 98.38 73 THR A N 1
ATOM 584 C CA . THR A 1 73 ? 0.752 7.535 -1.080 1.00 98.38 73 THR A CA 1
ATOM 585 C C . THR A 1 73 ? 2.117 7.094 -1.607 1.00 98.38 73 THR A C 1
ATOM 587 O O . THR A 1 73 ? 2.341 7.134 -2.815 1.00 98.38 73 THR A O 1
ATOM 590 N N . GLY A 1 74 ? 3.000 6.619 -0.723 1.00 98.25 74 GLY A N 1
ATOM 591 C CA . GLY A 1 74 ? 4.290 6.041 -1.098 1.00 98.25 74 GLY A CA 1
ATOM 592 C C . GLY A 1 74 ? 4.142 4.852 -2.047 1.00 98.25 74 GLY A C 1
ATOM 593 O O . GLY A 1 74 ? 4.734 4.859 -3.120 1.00 98.25 74 GLY A O 1
ATOM 594 N N . LEU A 1 75 ? 3.278 3.888 -1.717 1.00 98.31 75 LEU A N 1
ATOM 595 C CA . LEU A 1 75 ? 3.041 2.705 -2.552 1.00 98.31 75 LEU A CA 1
ATOM 596 C C . LEU A 1 75 ? 2.474 3.054 -3.933 1.00 98.31 75 LEU A C 1
ATOM 598 O O . LEU A 1 75 ? 2.906 2.490 -4.934 1.00 98.31 75 LEU A O 1
ATOM 602 N N . LYS A 1 76 ? 1.549 4.019 -4.011 1.00 98.06 76 LYS A N 1
ATOM 603 C CA . LYS A 1 76 ? 1.015 4.504 -5.294 1.00 98.06 76 LYS A CA 1
ATOM 604 C C . LYS A 1 76 ? 2.077 5.183 -6.150 1.00 98.06 76 LYS A C 1
ATOM 606 O O . LYS A 1 76 ? 2.106 4.970 -7.356 1.00 98.06 76 LYS A O 1
ATOM 611 N N . ASN A 1 77 ? 2.943 5.988 -5.536 1.00 98.44 77 ASN A N 1
ATOM 612 C CA . ASN A 1 77 ? 4.055 6.607 -6.250 1.00 98.44 77 ASN A CA 1
ATOM 613 C C . ASN A 1 77 ? 5.044 5.546 -6.735 1.00 98.44 77 ASN A C 1
ATOM 615 O O . ASN A 1 77 ? 5.501 5.628 -7.871 1.00 98.44 77 ASN A O 1
ATOM 619 N N . ASN A 1 78 ? 5.324 4.534 -5.911 1.00 97.81 78 ASN A N 1
ATOM 620 C CA . ASN A 1 78 ? 6.203 3.441 -6.302 1.00 97.81 78 ASN A CA 1
ATOM 621 C C . ASN A 1 78 ? 5.657 2.678 -7.511 1.00 97.81 78 ASN A C 1
ATOM 623 O O . ASN A 1 78 ? 6.411 2.409 -8.441 1.00 97.81 78 ASN A O 1
ATOM 627 N N . LEU A 1 79 ? 4.347 2.415 -7.530 1.00 96.38 79 LEU A N 1
ATOM 628 C CA . LEU A 1 79 ? 3.669 1.782 -8.660 1.00 96.38 79 LEU A CA 1
ATOM 629 C C . LEU A 1 79 ? 3.696 2.662 -9.917 1.00 96.38 79 LEU A C 1
ATOM 631 O O . LEU A 1 79 ? 3.987 2.179 -11.004 1.00 96.38 79 LEU A O 1
ATOM 635 N N . LEU A 1 80 ? 3.424 3.963 -9.769 1.00 96.50 80 LEU A N 1
ATOM 636 C CA . LEU A 1 80 ? 3.364 4.911 -10.885 1.00 96.50 80 LEU A CA 1
ATOM 637 C C . LEU A 1 80 ? 4.721 5.107 -11.569 1.00 96.50 80 LEU A C 1
ATOM 639 O O . LEU A 1 80 ? 4.788 5.224 -12.790 1.00 96.50 80 LEU A O 1
ATOM 643 N N . PHE A 1 81 ? 5.789 5.198 -10.779 1.00 96.62 81 PHE A N 1
ATOM 644 C CA . PHE A 1 81 ? 7.137 5.451 -11.284 1.00 96.62 81 PHE A CA 1
ATOM 645 C C . PHE A 1 81 ? 7.950 4.170 -11.493 1.00 96.62 81 PHE A C 1
ATOM 647 O O . PHE A 1 81 ? 9.088 4.261 -11.945 1.00 96.62 81 PHE A O 1
ATOM 654 N N . GLY A 1 82 ? 7.398 3.001 -11.148 1.00 94.00 82 GLY A N 1
ATOM 655 C CA . GLY A 1 82 ? 8.104 1.721 -11.209 1.00 94.00 82 GLY A CA 1
ATOM 656 C C . GLY A 1 82 ? 9.375 1.696 -10.354 1.00 94.00 82 GLY A C 1
ATOM 657 O O . GLY A 1 82 ? 10.346 1.043 -10.721 1.00 94.00 82 GLY A O 1
ATOM 658 N N . THR A 1 83 ? 9.417 2.442 -9.241 1.00 96.50 83 THR A N 1
ATOM 659 C CA . THR A 1 83 ? 10.611 2.504 -8.367 1.00 96.50 83 THR A CA 1
ATOM 660 C C . THR A 1 83 ? 10.793 1.241 -7.532 1.00 96.50 83 THR A C 1
ATOM 662 O O . THR A 1 83 ? 11.860 1.037 -6.954 1.00 96.50 83 THR A O 1
ATOM 665 N N . GLN A 1 84 ? 9.749 0.419 -7.448 1.00 95.62 84 GLN A N 1
ATOM 666 C CA . GLN A 1 84 ? 9.719 -0.845 -6.738 1.00 95.62 84 GLN A CA 1
ATOM 667 C C . GLN A 1 84 ? 8.927 -1.855 -7.568 1.00 95.62 84 GLN A C 1
ATOM 669 O O . GLN A 1 84 ? 7.992 -1.480 -8.276 1.00 95.62 84 GLN A O 1
ATOM 674 N N . ASP A 1 85 ? 9.298 -3.127 -7.480 1.00 95.00 85 ASP A N 1
ATOM 675 C CA . ASP A 1 85 ? 8.620 -4.199 -8.196 1.00 95.00 85 ASP A CA 1
ATOM 676 C C . ASP A 1 85 ? 7.200 -4.448 -7.652 1.00 95.00 85 ASP A C 1
ATOM 678 O O . ASP A 1 85 ? 6.897 -4.203 -6.474 1.00 95.00 85 ASP A O 1
ATOM 682 N N . ASN A 1 86 ? 6.318 -4.964 -8.511 1.00 96.12 86 ASN A N 1
ATOM 683 C CA . ASN A 1 86 ? 4.910 -5.161 -8.175 1.00 96.12 86 ASN A CA 1
ATOM 684 C C . ASN A 1 86 ? 4.729 -6.170 -7.035 1.00 96.12 86 ASN A C 1
ATOM 686 O O . ASN A 1 86 ? 3.807 -6.015 -6.236 1.00 96.12 86 ASN A O 1
ATOM 690 N N . ASN A 1 87 ? 5.612 -7.166 -6.913 1.00 95.75 87 ASN A N 1
ATOM 691 C CA . ASN A 1 87 ? 5.554 -8.162 -5.841 1.00 95.75 87 ASN A CA 1
ATOM 692 C C . ASN A 1 87 ? 5.830 -7.530 -4.470 1.00 95.75 87 ASN A C 1
ATOM 694 O O . ASN A 1 87 ? 5.105 -7.785 -3.503 1.00 95.75 87 ASN A O 1
ATOM 698 N N . THR A 1 88 ? 6.832 -6.658 -4.382 1.00 96.88 88 THR A N 1
ATOM 699 C CA . THR A 1 88 ? 7.148 -5.932 -3.152 1.00 96.88 88 THR A CA 1
ATOM 700 C C . THR A 1 88 ? 6.044 -4.929 -2.815 1.00 96.88 88 THR A C 1
ATOM 702 O O . THR A 1 88 ? 5.585 -4.898 -1.670 1.00 96.88 88 THR A O 1
ATOM 705 N N . ILE A 1 89 ? 5.540 -4.167 -3.799 1.00 97.44 89 ILE A N 1
ATOM 706 C CA . ILE A 1 89 ? 4.399 -3.254 -3.582 1.00 97.44 89 ILE A CA 1
ATOM 707 C C . ILE A 1 89 ? 3.165 -4.037 -3.106 1.00 97.44 89 ILE A C 1
ATOM 709 O O . ILE A 1 89 ? 2.484 -3.604 -2.176 1.00 97.44 89 ILE A O 1
ATOM 713 N N . MET A 1 90 ? 2.896 -5.208 -3.691 1.00 97.31 90 MET A N 1
ATOM 714 C CA . MET A 1 90 ? 1.796 -6.089 -3.300 1.00 97.31 90 MET A CA 1
ATOM 715 C C . MET A 1 90 ? 1.917 -6.519 -1.835 1.00 97.31 90 MET A C 1
ATOM 717 O O . MET A 1 90 ? 0.972 -6.344 -1.064 1.00 97.31 90 MET A O 1
ATOM 721 N N . ALA A 1 91 ? 3.086 -7.016 -1.424 1.00 97.50 91 ALA A N 1
ATOM 722 C CA . ALA A 1 91 ? 3.324 -7.442 -0.047 1.00 97.50 91 ALA A CA 1
ATOM 723 C C . ALA A 1 91 ? 3.174 -6.286 0.959 1.00 97.50 91 ALA A C 1
ATOM 725 O O . ALA A 1 91 ? 2.664 -6.472 2.067 1.00 97.50 91 ALA A O 1
ATOM 726 N N . GLU A 1 92 ? 3.604 -5.077 0.600 1.00 97.81 92 GLU A N 1
ATOM 727 C CA . GLU A 1 92 ? 3.411 -3.893 1.440 1.00 97.81 92 GLU A CA 1
ATOM 728 C C . GLU A 1 92 ? 1.953 -3.431 1.497 1.00 97.81 92 GLU A C 1
ATOM 730 O O . GLU A 1 92 ? 1.463 -3.091 2.577 1.00 97.81 92 GLU A O 1
ATOM 735 N N . ALA A 1 93 ? 1.230 -3.486 0.376 1.00 98.06 93 ALA A N 1
ATOM 736 C CA . ALA A 1 93 ? -0.200 -3.200 0.335 1.00 98.06 93 ALA A CA 1
ATOM 737 C C . ALA A 1 93 ? -0.988 -4.176 1.226 1.00 98.06 93 ALA A C 1
ATOM 739 O O . ALA A 1 93 ? -1.897 -3.765 1.949 1.00 98.06 93 ALA A O 1
ATOM 740 N N . GLU A 1 94 ? -0.616 -5.458 1.242 1.00 97.69 94 GLU A N 1
ATOM 741 C CA . GLU A 1 94 ? -1.214 -6.458 2.130 1.00 97.69 94 GLU A CA 1
ATOM 742 C C . GLU A 1 94 ? -0.935 -6.184 3.612 1.00 97.69 94 GLU A C 1
ATOM 744 O O . GLU A 1 94 ? -1.853 -6.270 4.432 1.00 97.69 94 GLU A O 1
ATOM 749 N N . LYS A 1 95 ? 0.296 -5.789 3.963 1.00 97.88 95 LYS A N 1
ATOM 750 C CA . LYS A 1 95 ? 0.638 -5.371 5.335 1.00 97.88 95 LYS A CA 1
ATOM 751 C C . LYS A 1 95 ? -0.177 -4.153 5.764 1.00 97.88 95 LYS A C 1
ATOM 753 O O . LYS A 1 95 ? -0.719 -4.137 6.870 1.00 97.88 95 LYS A O 1
ATOM 758 N N . LEU A 1 96 ? -0.298 -3.157 4.884 1.00 98.00 96 LEU A N 1
ATOM 759 C CA . LEU A 1 96 ? -1.111 -1.969 5.130 1.00 98.00 96 LEU A CA 1
ATOM 760 C C . LEU A 1 96 ? -2.580 -2.350 5.358 1.00 98.00 96 LEU A C 1
ATOM 762 O O . LEU A 1 96 ? -3.202 -1.881 6.308 1.00 98.00 96 LEU A O 1
ATOM 766 N N . LEU A 1 97 ? -3.127 -3.240 4.530 1.00 97.62 97 LEU A N 1
ATOM 767 C CA . LEU A 1 97 ? -4.493 -3.734 4.680 1.00 97.62 97 LEU A CA 1
ATOM 768 C C . LEU A 1 97 ? -4.726 -4.480 5.990 1.00 97.62 97 LEU A C 1
ATOM 770 O O . LEU A 1 97 ? -5.773 -4.285 6.606 1.00 97.62 97 LEU A O 1
ATOM 774 N N . ALA A 1 98 ? -3.791 -5.332 6.411 1.00 97.44 98 ALA A N 1
ATOM 775 C CA . ALA A 1 98 ? -3.884 -6.033 7.688 1.00 97.44 98 ALA A CA 1
ATOM 776 C C . ALA A 1 98 ? -3.951 -5.031 8.851 1.00 97.44 98 ALA A C 1
ATOM 778 O O . ALA A 1 98 ? -4.892 -5.072 9.643 1.00 97.44 98 ALA A O 1
ATOM 779 N N . LEU A 1 99 ? -3.043 -4.052 8.865 1.00 96.12 99 LEU A N 1
ATOM 780 C CA . LEU A 1 99 ? -3.017 -2.988 9.868 1.00 96.12 99 LEU A CA 1
ATOM 781 C C . LEU A 1 99 ? -4.323 -2.179 9.887 1.00 96.12 99 LEU A C 1
ATOM 783 O O . LEU A 1 99 ? -4.888 -1.932 10.951 1.00 96.12 99 LEU A O 1
ATOM 787 N N . LEU A 1 100 ? -4.849 -1.807 8.716 1.00 96.56 100 LEU A N 1
ATOM 788 C CA . LEU A 1 100 ? -6.124 -1.093 8.604 1.00 96.56 100 LEU A CA 1
ATOM 789 C C . LEU A 1 100 ? -7.312 -1.931 9.097 1.00 96.56 100 LEU A C 1
ATOM 791 O O . LEU A 1 100 ? -8.235 -1.387 9.695 1.00 96.56 100 LEU A O 1
ATOM 795 N N . LYS A 1 101 ? -7.308 -3.248 8.868 1.00 95.38 101 LYS A N 1
ATOM 796 C CA . LYS A 1 101 ? -8.364 -4.155 9.350 1.00 95.38 101 LYS A CA 1
ATOM 797 C C . LYS A 1 101 ? -8.336 -4.308 10.869 1.00 95.38 101 LYS A C 1
ATOM 799 O O . LYS A 1 101 ? -9.401 -4.367 11.474 1.00 95.38 101 LYS A O 1
ATOM 804 N N . GLU A 1 102 ? -7.149 -4.335 11.467 1.00 94.81 102 GLU A N 1
ATOM 805 C CA . GLU A 1 102 ? -6.966 -4.387 12.924 1.00 94.81 102 GLU A CA 1
ATOM 806 C C . GLU A 1 102 ? -7.321 -3.063 13.616 1.00 94.81 102 GLU A C 1
ATOM 808 O O . GLU A 1 102 ? -7.701 -3.057 14.784 1.00 94.81 102 GLU A O 1
ATOM 813 N N . SER A 1 103 ? -7.234 -1.950 12.884 1.00 90.75 103 SER A N 1
ATOM 814 C CA . SER A 1 103 ? -7.413 -0.588 13.407 1.00 90.75 103 SER A CA 1
ATOM 815 C C . SER A 1 103 ? -8.792 0.026 13.125 1.00 90.75 103 SER A C 1
ATO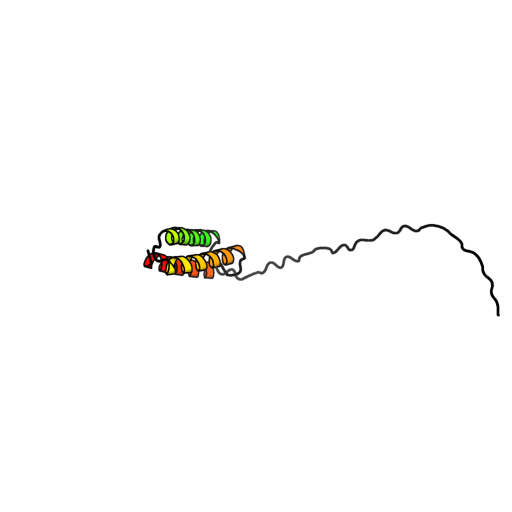M 817 O O . SER A 1 103 ? -8.982 1.231 13.316 1.00 90.75 103 SER A O 1
ATOM 819 N N . LYS A 1 104 ? -9.722 -0.768 12.590 1.00 78.50 104 LYS A N 1
ATOM 820 C CA . LYS A 1 104 ? -11.046 -0.329 12.132 1.00 78.50 104 LYS A CA 1
ATOM 821 C C . LYS A 1 104 ? -12.073 -0.210 13.257 1.00 78.50 104 LYS 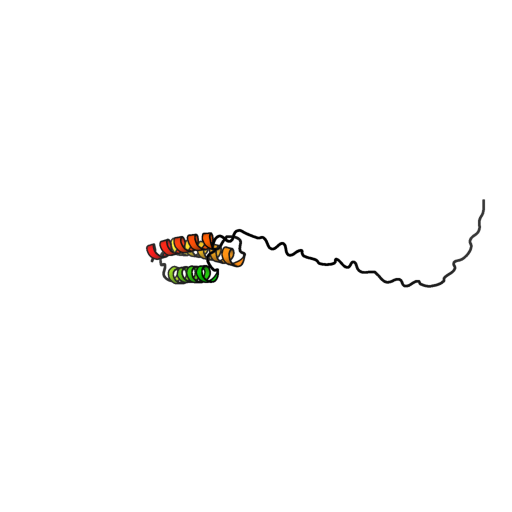A C 1
ATOM 823 O O . LYS A 1 104 ? -12.100 -1.102 14.129 1.00 78.50 104 LYS A O 1
#

Sequence (104 aa):
EKPEEETPREEKPQSEKPESPKPTEEPEEESPEESEEPQVETEKVEEKLREAEDLLGKIQDPIIKSNAKETLTGLKNNLLFGTQDNNTIMAEAEKLLALLKESK

Radius of gyration: 32.37 Å; chains: 1; bounding box: 74×64×71 Å

pLDDT: mean 81.99, std 19.17, range [45.59, 98.44]

Fold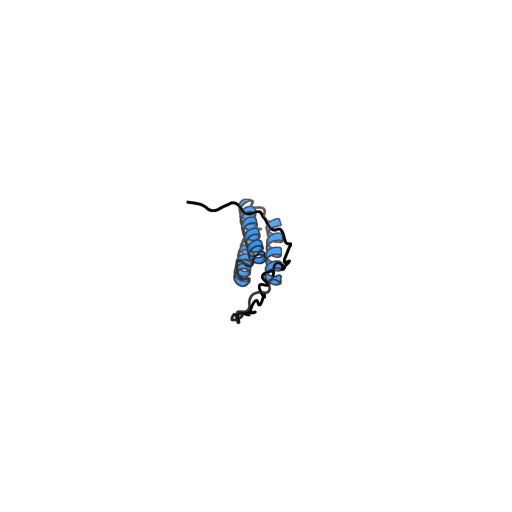seek 3Di:
DDDDDDDDDDDDDDDDDDPDDDPPDDPPPPPPPDPCPPFDDLVVLVVLLVLLVVLLVVFPDPVLSVVLVVLSVVLVVCSVVVVDTRVVSSVSSVVSNVSSVVRD

Organism: Streptococcus pneumoniae (NCBI:txid1313)